Protein AF-A0AAE1INA6-F1 (afdb_monomer)

Secondary structure (DSSP, 8-state):
-BTT--GGGEEEPSS-TTSEEEE--GGGBTT-HHHHTHHHHHGGGB---TTS--PBPTTHHHHHHHHHHHSHHHHHHHTSHHHHHHHHHHHHHHHT-S-S--TT--HHHHHHHHHHHHHHHHHHHHHH-HHHHHHH--

Sequence (138 aa):
MHADMGPHNIIVSSEKPTEIQAIIDWEFLASAPYASLYREMEMFFRENAPNGFGPEYQRADELREAFWSNIPKWKRWNKSEATQTFLECFRFSLFMKLEWRPDGLPDEEREVYWAENIRGVEGLFDKYSPQLNEASNA

Solvent-accessible surface area (backbone atoms only — not comparable to full-atom values): 8254 Å² total; per-residue (Å²): 98,66,70,70,80,47,77,92,32,50,43,51,34,93,90,45,72,88,42,77,73,45,76,52,80,66,82,28,38,60,78,45,57,55,66,76,42,38,68,68,56,50,49,78,36,28,44,89,38,98,81,71,69,31,62,64,45,100,56,27,66,60,51,51,52,53,56,34,62,77,38,57,72,58,40,53,40,58,71,32,67,71,45,43,55,48,51,52,56,48,52,47,53,62,63,61,48,86,64,91,60,74,90,84,70,55,76,72,61,44,56,57,53,48,51,54,43,48,54,54,51,50,60,48,38,64,73,77,36,53,72,60,56,58,65,74,77,108

Organism: NCBI:txid173218

Radius of gyration: 19.63 Å; Cα contacts (8 Å, |Δi|>4): 98; chains: 1; bounding box: 45×36×56 Å

Foldseek 3Di:
DQPPPDPVQWDADPVDRVHTPDGHDSVCPVLAVCLVVVLVVQLVQADDAPLSHHHGDPCSVVVVVVVCVVVVVNVVSCPDPVNVVSSLVVLLVSLVPPCPDDPPDDPVSVVRNVVVSCVSVVVVCVPPPVVVVVVVVD

pLDDT: mean 75.25, std 12.22, range [46.34, 95.5]

InterPro domains:
  IPR011009 Protein kinase-like domain superfamily [SSF56112] (1-77)

Structure (mmCIF,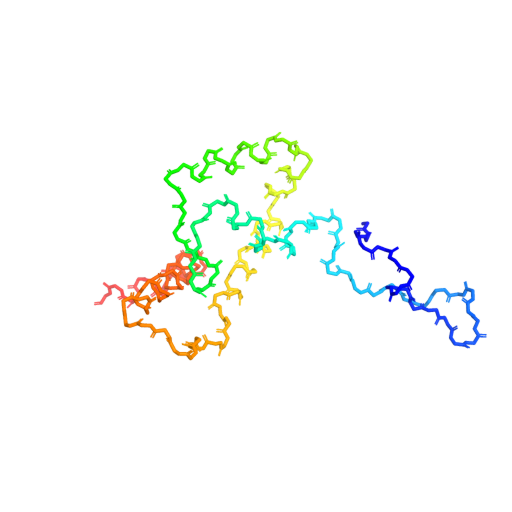 N/CA/C/O backbone):
data_AF-A0AAE1INA6-F1
#
_entry.id   AF-A0AAE1INA6-F1
#
loop_
_atom_site.group_PDB
_atom_site.id
_atom_site.type_symbol
_atom_site.label_atom_id
_atom_site.label_alt_id
_atom_site.label_comp_id
_atom_site.label_asym_id
_atom_site.label_entity_id
_atom_site.label_seq_id
_atom_site.pdbx_PDB_ins_code
_atom_site.Cartn_x
_atom_site.Cartn_y
_atom_site.Cartn_z
_atom_site.occupancy
_atom_site.B_iso_or_equiv
_atom_site.auth_seq_id
_atom_site.auth_comp_id
_atom_site.auth_asym_id
_atom_site.auth_atom_id
_atom_site.pdbx_PDB_model_num
ATOM 1 N N . MET A 1 1 ? -11.334 2.048 15.045 1.00 58.91 1 MET A N 1
ATOM 2 C CA . MET A 1 1 ? -12.162 0.824 14.954 1.00 58.91 1 MET A CA 1
ATOM 3 C C . MET A 1 1 ? -11.244 -0.280 14.454 1.00 58.91 1 MET A C 1
ATOM 5 O O . MET A 1 1 ? -10.503 -0.026 13.520 1.00 58.91 1 MET A O 1
ATOM 9 N N . HIS A 1 2 ? -11.172 -1.410 15.147 1.00 62.22 2 HIS A N 1
ATOM 10 C CA . HIS A 1 2 ? -10.329 -2.544 14.760 1.00 62.22 2 HIS A CA 1
ATOM 11 C C . HIS A 1 2 ? -11.025 -3.266 13.600 1.00 62.22 2 HIS A C 1
ATOM 13 O O . HIS A 1 2 ? -12.189 -3.636 13.754 1.00 62.22 2 HIS A O 1
ATOM 19 N N . ALA A 1 3 ? -10.401 -3.352 12.424 1.00 62.94 3 ALA A N 1
ATOM 20 C CA . ALA A 1 3 ? -11.079 -3.851 11.225 1.00 62.94 3 ALA A CA 1
ATOM 21 C C . ALA A 1 3 ? -11.186 -5.384 11.190 1.00 62.94 3 ALA A C 1
ATOM 23 O O . ALA A 1 3 ? -12.064 -5.887 10.499 1.00 62.94 3 ALA A O 1
ATOM 24 N N . ASP A 1 4 ? -10.371 -6.091 11.983 1.00 72.50 4 ASP A N 1
ATOM 25 C CA .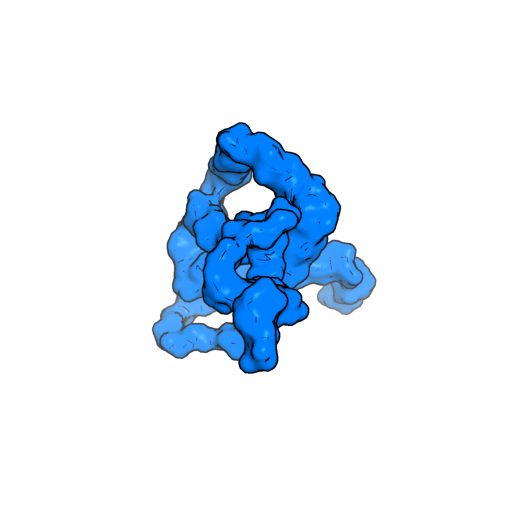 ASP A 1 4 ? -10.434 -7.549 12.158 1.00 72.50 4 ASP A CA 1
ATOM 26 C C . ASP A 1 4 ? -10.651 -7.947 13.629 1.00 72.50 4 ASP A C 1
ATOM 28 O O . ASP A 1 4 ? -9.814 -8.554 14.295 1.00 72.50 4 ASP A O 1
ATOM 32 N N . MET A 1 5 ? -11.740 -7.454 14.224 1.00 76.75 5 MET A N 1
ATOM 33 C CA . MET A 1 5 ? -12.022 -7.663 15.650 1.00 76.75 5 MET A CA 1
ATOM 34 C C . MET A 1 5 ? -12.664 -9.036 15.914 1.00 76.75 5 MET A C 1
ATOM 36 O O . MET A 1 5 ? -13.810 -9.124 16.359 1.00 76.75 5 MET A O 1
ATOM 40 N N . GLY A 1 6 ? -11.934 -10.112 15.616 1.00 80.00 6 GLY A N 1
ATOM 41 C CA . GLY A 1 6 ? -12.320 -11.482 15.951 1.00 80.00 6 GLY A CA 1
ATOM 42 C C . GLY A 1 6 ? -11.868 -11.915 17.358 1.00 80.00 6 GLY A C 1
ATOM 43 O O . GLY A 1 6 ? -10.977 -11.296 17.938 1.00 80.00 6 GLY A O 1
ATOM 44 N N . PRO A 1 7 ? -12.422 -13.012 17.917 1.00 84.62 7 PRO A N 1
ATOM 45 C CA . PRO A 1 7 ? -12.017 -13.532 19.231 1.00 84.62 7 PRO A CA 1
ATOM 46 C C . PRO A 1 7 ? -10.526 -13.878 19.343 1.00 84.62 7 PRO A C 1
ATOM 48 O O . PRO A 1 7 ? -9.970 -13.834 20.433 1.00 84.62 7 PRO A O 1
ATOM 51 N N . HIS A 1 8 ? -9.879 -14.203 18.222 1.00 83.00 8 HIS A N 1
ATOM 52 C CA . HIS A 1 8 ? -8.448 -14.501 18.151 1.00 83.00 8 HIS A CA 1
ATOM 53 C C . HIS A 1 8 ? -7.558 -13.271 18.425 1.00 83.00 8 HIS A C 1
ATOM 55 O O . HIS A 1 8 ? -6.411 -13.444 18.821 1.00 83.00 8 HIS A O 1
ATOM 61 N N . ASN A 1 9 ? -8.109 -12.056 18.308 1.00 87.44 9 ASN A N 1
ATOM 62 C CA . ASN A 1 9 ? -7.416 -10.783 18.534 1.00 87.44 9 ASN A CA 1
ATOM 63 C C . ASN A 1 9 ? -7.732 -10.149 19.902 1.00 87.44 9 ASN A C 1
ATOM 65 O O . ASN A 1 9 ? -7.398 -8.992 20.162 1.00 87.44 9 ASN A O 1
ATOM 69 N N . ILE A 1 10 ? -8.369 -10.903 20.804 1.00 88.31 10 ILE A N 1
ATOM 70 C CA . ILE A 1 10 ? -8.744 -10.457 22.150 1.00 88.31 10 ILE A CA 1
ATOM 71 C C . ILE A 1 10 ? -8.055 -11.356 23.177 1.00 88.31 10 ILE A C 1
ATOM 73 O O . ILE A 1 10 ? -8.352 -12.543 23.287 1.00 88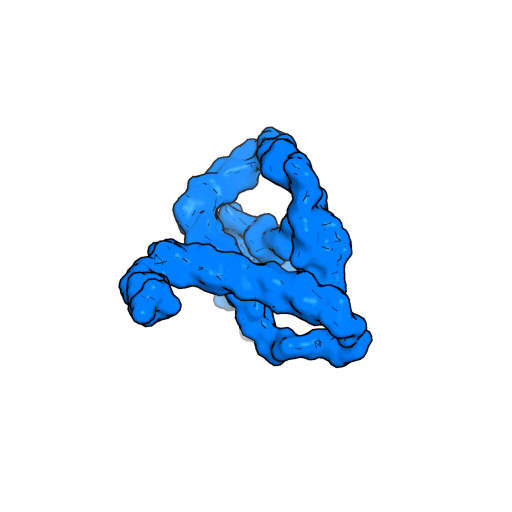.31 10 ILE A O 1
ATOM 77 N N . ILE A 1 11 ? -7.162 -10.775 23.976 1.00 91.12 11 ILE A N 1
ATOM 78 C CA . ILE A 1 11 ? -6.547 -11.444 25.123 1.00 91.12 11 ILE A CA 1
ATOM 79 C C . ILE A 1 11 ? -7.426 -11.203 26.348 1.00 91.12 11 ILE A C 1
ATOM 81 O O . ILE A 1 11 ? -7.672 -10.059 26.742 1.00 91.12 11 ILE A O 1
ATOM 85 N N . VAL A 1 12 ? -7.873 -12.289 26.972 1.00 95.50 12 VAL A N 1
ATOM 86 C CA . VAL A 1 12 ? -8.632 -12.272 28.229 1.00 95.50 12 VAL A CA 1
ATOM 87 C C . VAL A 1 12 ? -7.741 -12.639 29.412 1.00 95.50 12 VAL A C 1
ATOM 89 O O . VAL A 1 12 ? -6.720 -13.307 29.250 1.00 95.50 12 VAL A O 1
ATOM 92 N N . SER A 1 13 ? -8.129 -12.209 30.611 1.00 92.62 13 SER A N 1
ATOM 93 C CA . SER A 1 13 ? -7.426 -12.557 31.847 1.00 92.62 13 SER A CA 1
ATOM 94 C C . SER A 1 13 ? -7.452 -14.066 32.101 1.00 92.62 13 SER A C 1
ATOM 96 O O . SER A 1 13 ? -8.497 -14.713 32.001 1.00 92.62 13 SER A O 1
ATOM 98 N N . SER A 1 14 ? -6.302 -14.617 32.496 1.00 90.38 14 SER A N 1
ATOM 99 C CA . SER A 1 14 ? -6.164 -16.019 32.907 1.00 90.38 14 SER A CA 1
ATOM 100 C C . SER A 1 14 ? -6.851 -16.324 34.242 1.00 90.38 14 SER A C 1
ATOM 102 O O . SER A 1 14 ? -7.212 -17.470 34.495 1.00 90.38 14 SER A O 1
ATOM 104 N N . GLU A 1 15 ? -7.055 -15.311 35.087 1.00 94.38 15 GLU A N 1
ATOM 105 C CA . GLU A 1 15 ? -7.713 -15.447 36.392 1.00 94.38 15 GLU A CA 1
ATOM 106 C C . GLU A 1 15 ? -9.224 -15.204 36.300 1.00 94.38 15 GLU A C 1
ATOM 108 O O . GLU A 1 15 ? -10.008 -15.822 37.021 1.00 94.38 15 GLU A O 1
ATOM 113 N N . LYS A 1 16 ? -9.644 -14.309 35.397 1.00 94.06 16 LYS A N 1
ATOM 114 C CA . LYS A 1 16 ? -11.047 -13.943 35.169 1.00 94.06 16 LYS A CA 1
ATOM 115 C C . LYS A 1 16 ? -11.338 -13.846 33.669 1.00 94.06 16 LYS A C 1
ATOM 117 O O . LYS A 1 16 ? -11.280 -12.753 33.110 1.00 94.06 16 LYS A O 1
ATOM 122 N N . PRO A 1 17 ? -11.727 -14.950 33.012 1.00 83.19 17 PRO A N 1
ATOM 123 C CA . PRO A 1 17 ? -11.902 -15.002 31.554 1.00 83.19 17 PRO A CA 1
ATOM 124 C C . PRO A 1 17 ? -12.965 -14.054 30.972 1.00 83.19 17 PRO A C 1
ATOM 126 O O . PRO A 1 17 ? -13.061 -13.902 29.759 1.00 83.19 17 PRO A O 1
ATOM 129 N N . THR A 1 18 ? -13.775 -13.415 31.819 1.00 89.25 18 THR A N 1
ATOM 130 C CA . THR A 1 18 ? -14.733 -12.370 31.431 1.00 89.25 18 THR A CA 1
ATOM 131 C C . THR A 1 18 ? -14.103 -10.982 31.285 1.00 89.25 18 THR A C 1
ATOM 133 O O . THR A 1 18 ? -14.760 -10.070 30.791 1.00 89.25 18 THR A O 1
ATOM 136 N N . GLU A 1 19 ? -12.866 -10.786 31.743 1.00 94.56 19 GLU A N 1
ATOM 137 C CA . GLU A 1 19 ? -12.152 -9.510 31.678 1.00 94.56 19 GLU A CA 1
ATOM 138 C C . GLU A 1 19 ? -11.187 -9.505 30.482 1.00 94.56 19 GLU A C 1
ATOM 140 O O . GLU A 1 19 ? -10.299 -10.352 30.379 1.00 94.56 19 GLU A O 1
ATOM 145 N N . ILE A 1 20 ? -11.348 -8.532 29.579 1.00 91.25 20 ILE A N 1
ATOM 146 C CA . ILE A 1 20 ? -10.416 -8.297 28.467 1.00 91.25 20 ILE A CA 1
ATOM 147 C C . ILE A 1 20 ? -9.171 -7.601 29.024 1.00 91.25 20 ILE A C 1
ATOM 149 O O . ILE A 1 20 ? -9.275 -6.514 29.589 1.00 91.25 20 ILE A O 1
ATOM 153 N N . GLN A 1 21 ? -7.999 -8.208 28.842 1.00 92.69 21 GLN A N 1
ATOM 154 C CA . GLN A 1 21 ? -6.711 -7.614 29.214 1.00 92.69 21 GLN A CA 1
ATOM 155 C C . GLN A 1 21 ? -6.116 -6.774 28.088 1.00 92.69 21 GLN A C 1
ATOM 157 O O . GLN A 1 21 ? -5.572 -5.701 28.343 1.00 92.69 21 GLN A O 1
ATOM 162 N N . ALA A 1 22 ? -6.209 -7.253 26.849 1.00 88.31 22 ALA A N 1
ATOM 163 C CA . ALA A 1 22 ? -5.683 -6.544 25.693 1.00 88.31 22 ALA A CA 1
ATOM 164 C C . ALA A 1 22 ? -6.460 -6.897 24.425 1.00 88.31 22 ALA A C 1
ATOM 166 O O . ALA A 1 22 ? -6.997 -7.993 24.285 1.00 88.31 22 ALA A O 1
ATOM 167 N N . ILE A 1 23 ? -6.476 -5.960 23.484 1.00 80.38 23 ILE A N 1
ATOM 168 C CA . ILE A 1 23 ? -6.800 -6.219 22.081 1.00 80.38 23 ILE A CA 1
ATOM 169 C C . ILE A 1 23 ? -5.462 -6.141 21.354 1.00 80.38 23 ILE A C 1
ATOM 171 O O . ILE A 1 23 ? -4.716 -5.181 21.567 1.00 80.38 23 ILE A O 1
ATOM 175 N N . ILE A 1 24 ? -5.138 -7.164 20.579 1.00 80.88 24 ILE A N 1
ATOM 176 C CA . ILE A 1 24 ? -3.896 -7.264 19.805 1.00 80.88 24 ILE A CA 1
ATOM 177 C C . ILE A 1 24 ? -4.217 -7.150 18.319 1.00 80.88 24 ILE A C 1
ATOM 179 O O . ILE A 1 24 ? -5.377 -7.002 17.966 1.00 80.88 24 ILE A O 1
ATOM 183 N N . ASP A 1 25 ? -3.192 -7.211 17.472 1.00 70.81 25 ASP A N 1
ATOM 184 C CA . ASP A 1 25 ? -3.366 -7.245 16.016 1.00 70.81 25 ASP A CA 1
ATOM 185 C C . ASP A 1 25 ? -4.013 -5.980 15.419 1.00 70.81 25 ASP A C 1
ATOM 187 O O . ASP A 1 25 ? -4.804 -5.981 14.477 1.00 70.81 25 ASP A O 1
ATOM 191 N N . TRP A 1 26 ? -3.606 -4.832 15.968 1.00 66.00 26 TRP A N 1
ATOM 192 C CA . TRP A 1 26 ? -4.022 -3.497 15.529 1.00 66.00 26 TRP A CA 1
ATOM 193 C C . TRP A 1 26 ? -3.536 -3.110 14.121 1.00 66.00 26 TRP A C 1
ATOM 195 O O . TRP A 1 26 ? -3.688 -1.951 13.726 1.00 66.00 26 TRP A O 1
ATOM 205 N N . GLU A 1 27 ? -2.959 -4.038 13.357 1.00 61.16 27 GLU A N 1
ATOM 206 C CA . GLU A 1 27 ? -2.458 -3.787 12.004 1.00 61.16 27 GLU A CA 1
ATOM 207 C C . GLU A 1 27 ? -3.566 -3.304 11.052 1.00 61.16 27 GLU A C 1
ATOM 209 O O . GLU A 1 27 ? -3.308 -2.526 10.133 1.00 61.16 27 GLU A O 1
ATOM 214 N N . PHE A 1 28 ? -4.827 -3.633 11.358 1.00 55.47 28 PHE A N 1
ATOM 215 C CA . PHE A 1 28 ? -6.004 -3.114 10.667 1.00 55.47 28 PHE A CA 1
ATOM 216 C C . PHE A 1 28 ? -6.752 -2.057 11.491 1.00 55.47 28 PHE A C 1
ATOM 218 O O . PHE A 1 28 ? -7.935 -2.190 11.820 1.00 55.47 28 PHE A O 1
ATOM 225 N N . LEU A 1 29 ? -6.091 -0.953 11.833 1.00 53.72 29 LEU A N 1
ATOM 226 C CA . LEU A 1 29 ? -6.783 0.225 12.359 1.00 53.72 29 LEU A CA 1
ATOM 227 C C . LEU A 1 29 ? -7.666 0.849 11.261 1.00 53.72 29 LEU A C 1
ATOM 229 O O . LEU A 1 29 ? -7.237 1.072 10.131 1.00 53.72 29 LEU A O 1
ATOM 233 N N . ALA A 1 30 ? -8.913 1.191 11.602 1.00 54.53 30 ALA A N 1
ATOM 234 C CA . ALA A 1 30 ? -9.918 1.769 10.694 1.00 54.53 30 ALA A CA 1
ATOM 235 C C . ALA A 1 30 ? -9.526 3.075 9.980 1.00 54.53 30 ALA A C 1
ATOM 237 O O . ALA A 1 30 ? -10.344 3.615 9.235 1.00 54.53 30 ALA A O 1
ATOM 238 N N . SER A 1 31 ? -8.320 3.595 10.194 1.00 52.03 31 SER A N 1
ATOM 239 C CA . SER A 1 31 ? -7.767 4.690 9.407 1.00 52.03 31 SER A CA 1
ATOM 240 C C . SER A 1 31 ? -7.355 4.266 7.992 1.00 52.03 31 SER A C 1
ATOM 242 O O . SER A 1 31 ? -7.413 5.120 7.114 1.00 52.03 31 SER A O 1
ATOM 244 N N . ALA A 1 32 ? -7.020 2.997 7.722 1.00 60.09 32 ALA A N 1
ATOM 245 C CA . ALA A 1 32 ? -6.795 2.505 6.355 1.00 60.09 32 ALA A CA 1
ATOM 246 C C . ALA A 1 32 ? -6.616 0.970 6.307 1.00 60.09 32 ALA A C 1
ATOM 248 O O . ALA A 1 32 ? -5.502 0.506 6.088 1.00 60.09 32 ALA A O 1
ATOM 249 N N . PRO A 1 33 ? -7.677 0.149 6.441 1.00 57.25 33 PRO A N 1
ATOM 250 C CA . PRO A 1 33 ? -7.560 -1.308 6.269 1.00 57.25 33 PRO A CA 1
ATOM 251 C C . PRO A 1 33 ? -7.061 -1.704 4.869 1.00 57.25 33 PRO A C 1
ATOM 253 O O . PRO A 1 33 ? -6.565 -2.800 4.670 1.00 57.25 33 PRO A O 1
ATOM 256 N N . TYR A 1 34 ? -7.155 -0.801 3.891 1.00 61.88 34 TYR A N 1
ATOM 257 C CA . TYR A 1 34 ? -6.557 -0.998 2.577 1.00 61.88 34 TYR A CA 1
ATOM 258 C C . TYR A 1 34 ? -5.041 -0.768 2.547 1.00 61.88 34 TYR A C 1
ATOM 260 O O . TYR A 1 34 ? -4.405 -1.162 1.582 1.00 61.88 34 TYR A O 1
ATOM 268 N N . ALA A 1 35 ? -4.452 -0.087 3.534 1.00 62.78 35 ALA A N 1
ATOM 269 C CA . ALA A 1 35 ? -3.019 0.188 3.534 1.00 62.78 35 ALA A CA 1
ATOM 270 C C . ALA A 1 35 ? -2.207 -1.083 3.828 1.00 62.78 35 ALA A C 1
ATOM 272 O O . ALA A 1 35 ? -1.129 -1.257 3.272 1.00 62.78 35 ALA A O 1
ATOM 273 N N . SER A 1 36 ? -2.758 -2.010 4.613 1.00 60.06 36 SER A N 1
ATOM 274 C CA . SER A 1 36 ? -2.238 -3.374 4.761 1.00 60.06 36 SER A CA 1
ATOM 275 C C . SER A 1 36 ? -2.535 -4.250 3.535 1.00 60.06 36 SER A C 1
ATOM 277 O O . SER A 1 36 ? -1.697 -5.058 3.150 1.00 60.06 36 SER A O 1
ATOM 279 N N . LEU A 1 37 ? -3.655 -4.017 2.837 1.00 68.12 37 LEU A N 1
AT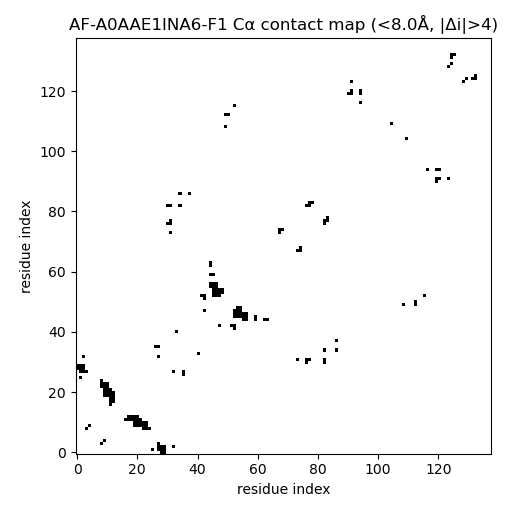OM 280 C CA . LEU A 1 37 ? -3.970 -4.637 1.535 1.00 68.12 37 LEU A CA 1
ATOM 281 C C . LEU A 1 37 ? -3.354 -3.886 0.339 1.00 68.12 37 LEU A C 1
ATOM 283 O O . LEU A 1 37 ? -3.683 -4.167 -0.814 1.00 68.12 37 LEU A O 1
ATOM 287 N N . TYR A 1 38 ? -2.461 -2.920 0.584 1.00 73.44 38 TYR A N 1
ATOM 288 C CA . TYR A 1 38 ? -1.956 -2.010 -0.447 1.00 73.44 38 TYR A CA 1
ATOM 289 C C . TYR A 1 38 ? -1.312 -2.779 -1.601 1.00 73.44 38 TYR A C 1
ATOM 291 O O . TYR A 1 38 ? -1.521 -2.451 -2.767 1.00 73.44 38 TYR A O 1
ATOM 299 N N . ARG A 1 39 ? -0.575 -3.845 -1.269 1.00 71.94 39 ARG A N 1
ATOM 300 C CA . ARG A 1 39 ? 0.069 -4.718 -2.249 1.00 71.94 39 ARG A CA 1
ATOM 301 C C . ARG A 1 39 ? -0.949 -5.393 -3.167 1.00 71.94 39 ARG A C 1
ATOM 303 O O . ARG A 1 39 ? -0.772 -5.362 -4.375 1.00 71.94 39 ARG A O 1
ATOM 310 N N . GLU A 1 40 ? -2.013 -5.958 -2.608 1.00 77.38 40 GLU A N 1
ATOM 311 C CA . GLU A 1 40 ? -3.073 -6.624 -3.377 1.00 77.38 40 GLU A CA 1
ATOM 312 C C . GLU A 1 40 ? -3.830 -5.629 -4.256 1.00 77.38 40 GLU A C 1
ATOM 314 O O . GLU A 1 40 ? -4.177 -5.924 -5.395 1.00 77.38 40 GLU A O 1
ATOM 319 N N . MET A 1 41 ? -4.040 -4.416 -3.746 1.00 79.56 41 MET A N 1
ATOM 320 C CA . MET A 1 41 ? -4.735 -3.372 -4.484 1.00 79.56 41 MET A CA 1
ATOM 321 C C . MET A 1 41 ? -3.913 -2.807 -5.640 1.00 79.56 41 MET A C 1
ATOM 323 O O . MET A 1 41 ? -4.461 -2.570 -6.713 1.00 79.56 41 MET A O 1
ATOM 327 N N . GLU A 1 42 ? -2.606 -2.619 -5.460 1.00 81.31 42 GLU A N 1
ATOM 328 C CA . GLU A 1 42 ? -1.723 -2.166 -6.539 1.00 81.31 42 GLU A CA 1
ATOM 329 C C . GLU A 1 42 ? -1.627 -3.164 -7.694 1.00 81.31 42 GLU A C 1
ATOM 331 O O . GLU A 1 42 ? -1.451 -2.746 -8.838 1.00 81.31 42 GLU A O 1
ATOM 336 N N . MET A 1 43 ? -1.815 -4.462 -7.435 1.00 83.69 43 MET A N 1
ATOM 337 C CA . MET A 1 43 ? -1.836 -5.479 -8.491 1.00 83.69 43 MET A CA 1
ATOM 338 C C . MET A 1 43 ? -2.996 -5.293 -9.481 1.00 83.69 43 MET A C 1
ATOM 340 O O . MET A 1 43 ? -2.893 -5.740 -10.618 1.00 83.69 43 MET A O 1
ATOM 344 N N . PHE A 1 44 ? -4.074 -4.585 -9.119 1.00 85.44 44 PHE A N 1
ATOM 345 C CA . PHE A 1 44 ? -5.138 -4.255 -10.078 1.00 85.44 44 PHE A CA 1
ATOM 346 C C . PHE A 1 44 ? -4.721 -3.208 -11.119 1.00 85.44 44 PHE A C 1
ATOM 348 O O . PHE A 1 44 ? -5.374 -3.086 -12.155 1.00 85.44 44 PHE A O 1
ATOM 355 N N . PHE A 1 45 ? -3.658 -2.444 -10.858 1.00 88.88 45 PHE A N 1
ATOM 356 C CA . PHE A 1 45 ? -3.208 -1.341 -11.715 1.00 88.88 45 PHE A CA 1
ATOM 357 C C . PHE A 1 45 ? -1.908 -1.656 -12.464 1.00 88.88 45 PHE A C 1
ATOM 359 O O . PHE A 1 45 ? -1.397 -0.805 -13.195 1.00 88.88 45 PHE A O 1
ATOM 366 N N . ARG A 1 46 ? -1.375 -2.866 -12.284 1.00 87.94 46 ARG A N 1
ATOM 367 C CA . ARG A 1 46 ? -0.061 -3.282 -12.769 1.00 87.94 46 ARG A CA 1
ATOM 368 C C . ARG A 1 46 ? -0.139 -4.605 -13.506 1.00 87.94 46 ARG A C 1
ATOM 370 O O . ARG A 1 46 ? -0.993 -5.445 -13.224 1.00 87.94 46 ARG A O 1
ATOM 377 N N . GLU A 1 47 ? 0.785 -4.784 -14.434 1.00 87.56 47 GLU A N 1
ATOM 378 C CA . GLU A 1 47 ? 1.047 -6.078 -15.043 1.00 87.56 47 GLU A CA 1
ATOM 379 C C . GLU A 1 47 ? 1.719 -7.013 -14.031 1.00 87.56 47 GLU A C 1
ATOM 381 O O . GLU A 1 47 ? 2.385 -6.583 -13.083 1.00 87.56 47 GLU A O 1
ATOM 386 N N . ASN A 1 48 ? 1.542 -8.320 -14.228 1.00 82.62 48 ASN A N 1
ATOM 387 C CA . ASN A 1 48 ? 2.239 -9.309 -13.417 1.00 82.62 48 ASN A CA 1
ATOM 388 C C . ASN A 1 48 ? 3.740 -9.255 -13.713 1.00 82.62 48 ASN A C 1
ATOM 390 O O . ASN A 1 48 ? 4.150 -9.264 -14.870 1.00 82.62 48 ASN A O 1
ATOM 394 N N . ALA A 1 49 ? 4.552 -9.279 -12.660 1.00 76.94 49 ALA A N 1
ATOM 395 C CA . ALA A 1 49 ? 5.997 -9.415 -12.766 1.00 76.94 49 ALA A CA 1
ATOM 396 C C . ALA A 1 49 ? 6.534 -10.290 -11.627 1.00 76.94 49 ALA A C 1
ATOM 398 O O . ALA A 1 49 ? 5.881 -10.405 -10.583 1.00 76.94 49 ALA A O 1
ATOM 399 N N . PRO A 1 50 ? 7.728 -10.886 -11.784 1.00 68.31 50 PRO A N 1
ATOM 400 C CA . PRO A 1 50 ? 8.289 -11.782 -10.775 1.00 68.31 50 PRO A CA 1
ATOM 401 C C . PRO A 1 50 ? 8.535 -11.134 -9.404 1.00 68.31 50 PRO A C 1
ATOM 403 O O . PRO A 1 50 ? 8.493 -11.814 -8.383 1.00 68.31 50 PRO A O 1
ATOM 406 N N . ASN A 1 51 ? 8.737 -9.814 -9.356 1.00 65.69 51 ASN A N 1
ATOM 407 C CA . ASN A 1 51 ? 8.860 -9.036 -8.115 1.00 65.69 51 ASN A CA 1
ATOM 408 C C . ASN A 1 51 ? 7.509 -8.731 -7.435 1.00 65.69 51 ASN A C 1
ATOM 410 O O . ASN A 1 51 ? 7.470 -8.163 -6.343 1.00 65.69 51 ASN A O 1
ATOM 414 N N . GLY A 1 52 ? 6.387 -9.076 -8.074 1.00 69.88 52 GLY A N 1
ATOM 415 C CA . GLY A 1 52 ? 5.039 -8.713 -7.636 1.00 69.88 52 GLY A CA 1
ATOM 416 C C . GLY A 1 52 ? 4.675 -7.236 -7.841 1.00 69.88 52 GLY A C 1
ATOM 417 O O . GLY A 1 52 ? 3.615 -6.822 -7.383 1.00 69.88 52 GLY A O 1
ATOM 418 N N . PHE A 1 53 ? 5.526 -6.458 -8.513 1.00 74.12 53 PHE A N 1
ATOM 419 C CA . PHE A 1 53 ? 5.341 -5.045 -8.846 1.00 74.12 53 PHE A CA 1
ATOM 420 C C . PHE A 1 53 ? 5.786 -4.801 -10.291 1.00 74.12 53 PHE A C 1
ATOM 422 O O . PHE A 1 53 ? 6.836 -4.211 -10.543 1.00 74.12 53 PHE A O 1
ATOM 429 N N . GLY A 1 54 ? 4.992 -5.291 -11.245 1.00 80.12 54 GLY A N 1
ATOM 430 C CA . GLY A 1 54 ? 5.240 -5.047 -12.662 1.00 80.12 54 GLY A CA 1
ATOM 431 C C . GLY A 1 54 ? 4.929 -3.612 -13.088 1.00 80.12 54 GLY A C 1
ATOM 432 O O . GLY A 1 54 ? 4.478 -2.795 -12.263 1.00 80.12 54 GLY A O 1
ATOM 433 N N . PRO A 1 55 ? 5.171 -3.296 -14.374 1.00 84.00 55 PRO A N 1
ATOM 434 C CA . PRO A 1 55 ? 4.876 -1.982 -14.922 1.00 84.00 55 PRO A CA 1
ATOM 435 C C . PRO A 1 55 ? 3.392 -1.648 -14.747 1.00 84.00 55 PRO A C 1
ATOM 437 O O . PRO A 1 55 ? 2.521 -2.520 -14.781 1.00 84.00 55 PRO A O 1
ATOM 440 N N . GLU A 1 56 ? 3.098 -0.369 -14.525 1.00 89.25 56 GLU A N 1
ATOM 441 C CA . GLU A 1 56 ? 1.715 0.104 -14.501 1.00 89.25 56 GLU A CA 1
ATOM 442 C C . GLU A 1 56 ? 1.096 0.020 -15.902 1.00 89.25 56 GLU A C 1
ATOM 444 O O . GLU A 1 56 ? 1.762 0.294 -16.903 1.00 89.25 56 GLU A O 1
ATOM 449 N N . TYR A 1 57 ? -0.196 -0.313 -15.981 1.00 89.50 57 TYR A N 1
ATOM 450 C CA . TYR A 1 57 ? -0.924 -0.224 -17.247 1.00 89.50 57 TYR A CA 1
ATOM 451 C C . TYR A 1 57 ? -0.906 1.217 -17.771 1.00 89.50 57 TYR A C 1
ATOM 453 O O . TYR A 1 57 ? -0.964 2.170 -16.996 1.00 89.50 57 TYR A O 1
ATOM 461 N N . GLN A 1 58 ? -0.968 1.397 -19.094 1.00 92.56 58 GLN A N 1
ATOM 462 C CA . GLN A 1 58 ? -0.952 2.725 -19.731 1.00 92.56 58 GLN A CA 1
ATOM 463 C C . GLN A 1 58 ? -1.995 3.714 -19.164 1.00 92.56 58 GLN A C 1
ATOM 465 O O . GLN A 1 58 ? -1.791 4.923 -19.205 1.00 92.56 58 GLN A O 1
ATOM 470 N N . ARG A 1 59 ? -3.122 3.211 -18.641 1.00 92.00 59 ARG A N 1
ATOM 471 C CA . ARG A 1 59 ? -4.210 4.004 -18.037 1.00 92.00 59 ARG A CA 1
ATOM 472 C C . ARG A 1 59 ? -4.413 3.693 -16.549 1.00 92.00 59 ARG A C 1
ATOM 474 O O . ARG A 1 59 ? -5.530 3.805 -16.042 1.00 92.00 59 ARG A O 1
ATOM 481 N N . ALA A 1 60 ? -3.358 3.274 -15.852 1.00 90.06 60 ALA A N 1
ATOM 482 C CA . ALA A 1 60 ? -3.405 2.929 -14.432 1.00 90.06 60 ALA A CA 1
ATOM 483 C C . ALA A 1 60 ? -3.961 4.067 -13.568 1.00 90.06 60 ALA A C 1
ATOM 485 O O . ALA A 1 60 ? -4.777 3.812 -12.687 1.00 90.06 60 ALA A O 1
ATOM 486 N N . ASP A 1 61 ? -3.615 5.321 -13.864 1.00 90.56 61 ASP A N 1
ATOM 487 C CA . ASP A 1 61 ? -4.129 6.480 -13.126 1.00 90.56 61 ASP A CA 1
ATOM 488 C C . ASP A 1 61 ? -5.642 6.659 -13.265 1.00 90.56 61 ASP A C 1
ATOM 490 O O . ASP A 1 61 ? -6.334 6.911 -12.277 1.00 90.56 61 ASP A O 1
ATOM 494 N N . GLU A 1 62 ? -6.181 6.470 -14.470 1.00 93.06 62 GLU A N 1
ATOM 495 C CA . GLU A 1 62 ? -7.624 6.537 -14.704 1.00 93.06 62 GLU A CA 1
ATOM 496 C C . GLU A 1 62 ? -8.356 5.392 -13.998 1.00 93.06 62 GLU A C 1
ATOM 498 O O . GLU A 1 62 ? -9.407 5.603 -13.390 1.00 93.06 62 GLU A O 1
ATOM 503 N N . LEU A 1 63 ? -7.783 4.184 -14.033 1.00 89.44 63 LEU A N 1
ATOM 504 C CA . LEU A 1 63 ? -8.311 3.019 -13.321 1.00 89.44 63 LEU A CA 1
ATOM 505 C C . LEU A 1 63 ? -8.288 3.230 -11.806 1.00 89.44 63 LEU A C 1
ATOM 507 O O . LEU A 1 63 ? -9.277 2.945 -11.132 1.00 89.44 63 LEU A O 1
ATOM 511 N N . ARG A 1 64 ? -7.191 3.767 -11.271 1.00 89.06 64 ARG A N 1
ATOM 512 C CA . ARG A 1 64 ? -7.016 4.070 -9.849 1.00 89.06 64 ARG A CA 1
ATOM 513 C C . ARG A 1 64 ? -8.015 5.135 -9.405 1.00 89.06 64 ARG A C 1
ATOM 515 O O . ARG A 1 64 ? -8.686 4.964 -8.386 1.00 89.06 64 ARG A O 1
ATOM 522 N N . GLU A 1 65 ? -8.194 6.194 -10.191 1.00 90.31 65 GLU A N 1
ATOM 523 C CA . GLU A 1 65 ? -9.193 7.227 -9.912 1.00 90.31 65 GLU A CA 1
ATOM 524 C C . GLU A 1 65 ? -10.625 6.674 -9.978 1.00 90.31 65 GLU A C 1
ATOM 526 O O . GLU A 1 65 ? -11.435 6.970 -9.092 1.00 90.31 65 GLU A O 1
ATOM 531 N N . ALA A 1 66 ? -10.948 5.829 -10.961 1.00 90.69 66 ALA A N 1
ATOM 532 C CA . ALA A 1 66 ? -12.248 5.167 -11.058 1.00 90.69 66 ALA A CA 1
ATOM 533 C C . ALA A 1 66 ? -12.502 4.229 -9.866 1.00 90.69 66 ALA A C 1
ATOM 535 O O . ALA A 1 66 ? -13.562 4.301 -9.238 1.00 90.69 66 ALA A O 1
ATOM 536 N N . PHE A 1 67 ? -11.522 3.401 -9.500 1.00 88.44 67 PHE A N 1
ATOM 537 C CA . PHE A 1 67 ? -11.583 2.499 -8.352 1.00 88.44 67 PHE A CA 1
ATOM 538 C C . PHE A 1 67 ? -11.881 3.268 -7.061 1.00 88.44 67 PHE A C 1
ATOM 540 O O . PHE A 1 67 ? -12.876 3.003 -6.383 1.00 88.44 67 PHE A O 1
ATOM 547 N N . TRP A 1 68 ? -11.080 4.290 -6.747 1.00 86.38 68 TRP A N 1
ATOM 548 C CA . TRP A 1 68 ? -11.274 5.064 -5.522 1.00 86.38 68 TRP A CA 1
ATOM 549 C C . TRP A 1 68 ? -12.585 5.849 -5.536 1.00 86.38 68 TRP A C 1
ATOM 551 O O . TRP A 1 68 ? -13.216 6.019 -4.491 1.00 86.38 68 TRP A O 1
ATOM 561 N N . SER A 1 69 ? -13.034 6.316 -6.702 1.00 89.44 69 SER A N 1
ATOM 562 C CA . SER A 1 69 ? -14.315 7.021 -6.830 1.00 89.44 69 SER A CA 1
ATOM 563 C C . SER A 1 69 ? -15.519 6.141 -6.492 1.00 89.44 69 SER A C 1
ATOM 565 O O . SER A 1 69 ? -16.508 6.662 -5.981 1.00 89.44 69 SER A O 1
ATOM 567 N N . ASN A 1 70 ? -15.419 4.821 -6.680 1.00 89.88 70 ASN A N 1
ATOM 568 C CA . ASN A 1 70 ? -16.452 3.869 -6.262 1.00 89.88 70 ASN A CA 1
ATOM 569 C C . ASN A 1 70 ? -16.501 3.656 -4.737 1.00 89.88 70 ASN A C 1
ATOM 571 O O . ASN A 1 70 ? -17.503 3.164 -4.222 1.00 89.88 70 ASN A O 1
ATOM 575 N N . ILE A 1 71 ? -15.467 4.073 -3.990 1.00 86.31 71 ILE A N 1
ATOM 576 C CA . ILE A 1 71 ? -15.405 3.952 -2.524 1.00 86.31 71 ILE A CA 1
ATOM 577 C C . ILE A 1 71 ? -15.069 5.319 -1.888 1.00 86.31 71 ILE A C 1
ATOM 579 O O . ILE A 1 71 ? -13.989 5.505 -1.313 1.00 86.31 71 ILE A O 1
ATOM 583 N N . PRO A 1 72 ? -15.988 6.311 -1.927 1.00 82.31 72 PRO A N 1
ATOM 584 C CA . PRO A 1 72 ? -15.688 7.704 -1.571 1.00 82.31 72 PRO A CA 1
ATOM 585 C C . PRO A 1 72 ? -15.132 7.901 -0.157 1.00 82.31 72 PRO A C 1
ATOM 587 O O . PRO A 1 72 ? -14.298 8.778 0.077 1.00 82.31 72 PRO A O 1
ATOM 590 N N . LYS A 1 73 ? -15.577 7.074 0.800 1.00 82.50 73 LYS A N 1
ATOM 591 C CA . LYS A 1 73 ? -15.064 7.098 2.174 1.00 82.50 73 LYS A CA 1
ATOM 592 C C . LYS A 1 73 ? -13.575 6.763 2.196 1.00 82.50 73 LYS A C 1
ATOM 594 O O . LYS A 1 73 ? -12.810 7.497 2.810 1.00 82.50 73 LYS A O 1
ATOM 599 N N . TRP A 1 74 ? -13.158 5.697 1.516 1.00 81.88 74 TRP A N 1
ATOM 600 C CA . TRP A 1 74 ? -11.753 5.289 1.471 1.00 81.88 74 TRP A CA 1
ATOM 601 C C . TRP A 1 74 ? -10.913 6.253 0.645 1.00 81.88 74 TRP A C 1
ATOM 603 O O . TRP A 1 74 ? -9.832 6.618 1.087 1.00 81.88 74 TRP A O 1
ATOM 613 N N . LYS A 1 75 ? -11.447 6.778 -0.465 1.00 85.25 75 LYS A N 1
ATOM 614 C CA . LYS A 1 75 ? -10.797 7.848 -1.235 1.00 85.25 75 LYS A CA 1
ATOM 615 C C . LYS A 1 75 ? -10.457 9.061 -0.371 1.00 85.25 75 LYS A C 1
ATOM 617 O O . LYS A 1 75 ? -9.383 9.634 -0.517 1.00 85.25 75 LYS A O 1
ATOM 622 N N . ARG A 1 76 ? -11.355 9.454 0.541 1.00 85.19 76 ARG A N 1
ATOM 623 C CA . ARG A 1 76 ? -11.104 10.556 1.482 1.00 85.19 76 ARG A CA 1
ATOM 624 C C . ARG A 1 76 ? -9.950 10.242 2.433 1.00 85.19 76 ARG A C 1
ATOM 626 O O . ARG A 1 76 ? -9.088 11.092 2.608 1.00 85.19 76 ARG A O 1
ATOM 633 N N . TRP A 1 77 ? -9.925 9.045 3.018 1.00 81.12 77 TRP A N 1
ATOM 634 C CA . TRP A 1 77 ? -8.828 8.620 3.896 1.00 81.12 77 TRP A CA 1
ATOM 635 C C . TRP A 1 77 ? -7.503 8.497 3.141 1.00 81.12 77 TRP A C 1
ATOM 637 O O . TRP A 1 77 ? -6.483 8.955 3.642 1.00 81.12 77 TRP A O 1
ATOM 647 N N . ASN A 1 78 ? -7.528 7.986 1.908 1.00 80.81 78 ASN A N 1
ATOM 648 C CA . ASN A 1 78 ? -6.353 7.884 1.043 1.00 80.81 78 ASN A CA 1
ATOM 649 C C . ASN A 1 78 ? -5.750 9.245 0.722 1.00 80.81 78 ASN A C 1
ATOM 651 O O . ASN A 1 78 ? -4.540 9.364 0.629 1.00 80.81 78 ASN A O 1
ATOM 655 N N . LYS A 1 79 ? -6.566 10.295 0.631 1.00 85.44 79 LYS A N 1
ATOM 656 C CA . LYS A 1 79 ? -6.082 11.669 0.447 1.00 85.44 79 LYS A CA 1
ATOM 657 C C . LYS A 1 79 ? -5.560 12.324 1.731 1.00 85.44 79 LYS A C 1
ATOM 659 O O . LYS A 1 79 ? -5.119 13.468 1.668 1.00 85.44 79 LYS A O 1
ATOM 664 N N . SER A 1 80 ? -5.642 11.661 2.885 1.00 84.88 80 SER A N 1
ATOM 665 C CA . SER A 1 80 ? -5.118 12.218 4.133 1.00 84.88 80 SER A CA 1
ATOM 666 C C . SER A 1 80 ? -3.593 12.147 4.167 1.00 84.88 80 SER A C 1
ATOM 668 O O . SER A 1 80 ? -2.997 11.167 3.720 1.00 84.88 80 SER A O 1
ATOM 670 N N . GLU A 1 81 ? -2.967 13.177 4.734 1.00 82.94 81 GLU A N 1
ATOM 671 C CA . GLU A 1 81 ? -1.511 13.263 4.871 1.00 82.94 81 GLU A CA 1
ATOM 672 C C . GLU A 1 81 ? -0.943 12.065 5.637 1.00 82.94 81 GLU A C 1
ATOM 674 O O . GLU A 1 81 ? -0.011 11.422 5.170 1.00 82.94 81 GLU A O 1
ATOM 679 N N . ALA A 1 82 ? -1.560 11.695 6.763 1.00 77.88 82 ALA A N 1
ATOM 680 C CA . ALA A 1 82 ? -1.114 10.563 7.571 1.00 77.88 82 ALA A CA 1
ATOM 681 C C . ALA A 1 82 ? -1.088 9.248 6.775 1.00 77.88 82 ALA A C 1
ATOM 683 O O . ALA A 1 82 ? -0.138 8.475 6.892 1.00 77.88 82 ALA A O 1
ATOM 684 N N . THR A 1 83 ? -2.106 8.995 5.944 1.00 78.31 83 THR A N 1
ATOM 685 C CA . THR A 1 83 ? -2.118 7.797 5.102 1.00 78.31 83 THR A CA 1
ATOM 686 C C . THR A 1 83 ? -1.101 7.883 3.971 1.00 78.31 83 THR A C 1
ATOM 688 O O . THR A 1 83 ? -0.423 6.895 3.716 1.00 78.31 83 THR A O 1
ATOM 691 N N . GLN A 1 84 ? -0.948 9.036 3.318 1.00 83.31 84 GLN A N 1
ATOM 692 C CA . GLN A 1 84 ? 0.066 9.200 2.271 1.00 83.31 84 GLN A CA 1
ATOM 693 C C . GLN A 1 84 ? 1.481 8.976 2.819 1.00 83.31 84 GLN A C 1
ATOM 695 O O . GLN A 1 84 ? 2.224 8.181 2.250 1.00 83.31 84 GLN A O 1
ATOM 700 N N . THR A 1 85 ? 1.805 9.562 3.974 1.00 79.00 85 THR A N 1
ATOM 701 C CA . THR A 1 85 ? 3.086 9.351 4.665 1.00 79.00 85 THR A CA 1
ATOM 702 C C . THR A 1 85 ? 3.291 7.884 5.043 1.00 79.00 85 THR A C 1
ATOM 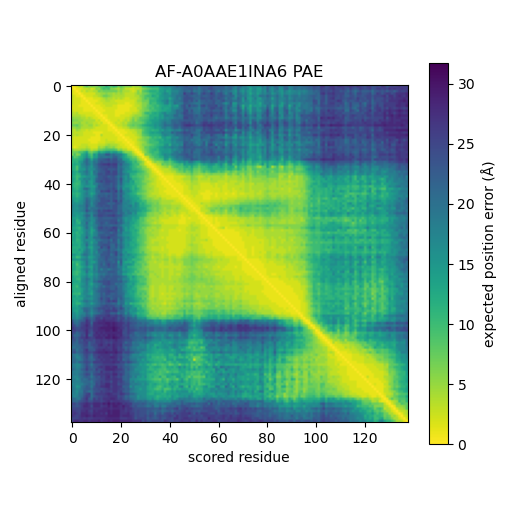704 O O . THR A 1 85 ? 4.369 7.335 4.831 1.00 79.00 85 THR A O 1
ATOM 707 N N . PHE A 1 86 ? 2.258 7.211 5.566 1.00 79.81 86 PHE A N 1
ATOM 708 C CA . PHE A 1 86 ? 2.344 5.780 5.860 1.00 79.81 86 PHE A CA 1
ATOM 709 C C . PHE A 1 86 ? 2.606 4.952 4.597 1.00 79.81 86 PHE A C 1
ATOM 711 O O . PHE A 1 86 ? 3.525 4.140 4.588 1.00 79.81 86 PHE A O 1
ATOM 718 N N . LEU A 1 87 ? 1.816 5.149 3.536 1.00 77.56 87 LEU A N 1
ATOM 719 C CA . LEU A 1 87 ? 1.924 4.385 2.290 1.00 77.56 87 LEU A CA 1
ATOM 720 C C . LEU A 1 87 ? 3.282 4.575 1.625 1.00 77.56 87 LEU A C 1
ATOM 722 O O . LEU A 1 87 ? 3.819 3.637 1.054 1.00 77.56 87 LEU A O 1
ATOM 726 N N . GLU A 1 88 ? 3.844 5.770 1.707 1.00 76.69 88 GLU A N 1
ATOM 727 C CA . GLU A 1 88 ? 5.170 6.076 1.197 1.00 76.69 88 GLU A CA 1
ATOM 728 C C . GLU A 1 88 ? 6.273 5.333 1.955 1.00 76.69 88 GLU A C 1
ATOM 730 O O . GLU A 1 88 ? 7.052 4.605 1.336 1.00 76.69 88 GLU A O 1
ATOM 735 N N . CYS A 1 89 ? 6.278 5.405 3.290 1.00 72.19 89 CYS A N 1
ATOM 736 C CA . CYS A 1 89 ? 7.194 4.620 4.120 1.00 72.19 89 CYS A CA 1
ATOM 737 C C . CYS A 1 89 ? 6.999 3.110 3.914 1.00 72.19 89 CYS A C 1
ATOM 739 O O . CYS A 1 89 ? 7.966 2.348 3.881 1.00 72.19 89 CYS A O 1
ATOM 741 N N . PHE A 1 90 ? 5.753 2.663 3.753 1.00 75.12 90 PHE A N 1
ATOM 742 C CA . PHE A 1 90 ? 5.408 1.263 3.529 1.00 75.12 90 PHE A CA 1
ATOM 743 C C . PHE A 1 90 ? 5.899 0.766 2.164 1.00 75.12 90 PHE A C 1
ATOM 745 O O . PHE A 1 90 ? 6.547 -0.275 2.099 1.00 75.12 90 PHE A O 1
ATOM 752 N N . ARG A 1 91 ? 5.673 1.529 1.084 1.00 73.81 91 ARG A N 1
ATOM 753 C CA . ARG A 1 91 ? 6.213 1.252 -0.261 1.00 73.81 91 ARG A CA 1
ATOM 754 C C . ARG A 1 91 ? 7.725 1.115 -0.211 1.00 73.81 91 ARG A C 1
ATOM 756 O O . ARG A 1 91 ? 8.255 0.114 -0.674 1.00 73.81 91 ARG A O 1
ATOM 763 N N . PHE A 1 92 ? 8.402 2.081 0.401 1.00 70.94 92 PHE A N 1
ATOM 764 C CA . PHE A 1 92 ? 9.848 2.029 0.572 1.00 70.94 92 PHE A CA 1
ATOM 765 C C . PHE A 1 92 ? 10.285 0.756 1.298 1.00 70.94 92 PHE A C 1
ATOM 767 O O . PHE A 1 92 ? 11.144 0.0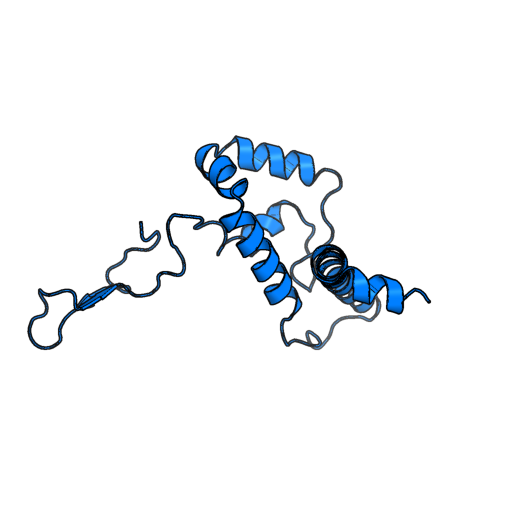26 0.817 1.00 70.94 92 PHE A O 1
ATOM 774 N N . SER A 1 93 ? 9.619 0.426 2.404 1.00 68.50 93 SER A N 1
ATOM 775 C CA . SER A 1 93 ? 9.899 -0.784 3.185 1.00 68.50 93 SER A CA 1
ATOM 776 C C . SER A 1 93 ? 9.688 -2.076 2.382 1.00 68.50 93 SER A C 1
ATOM 778 O O . SER A 1 93 ? 10.439 -3.033 2.557 1.00 68.50 93 SER A O 1
ATOM 780 N N . LEU A 1 94 ? 8.698 -2.114 1.480 1.00 66.38 94 LEU A N 1
ATOM 781 C CA . LEU A 1 94 ? 8.456 -3.250 0.585 1.00 66.38 94 LEU A CA 1
ATOM 782 C C . LEU A 1 94 ? 9.580 -3.440 -0.440 1.00 66.38 94 LEU A C 1
ATOM 784 O O . LEU A 1 94 ? 9.950 -4.581 -0.715 1.00 66.38 94 LEU A O 1
ATOM 788 N N . PHE A 1 95 ? 10.135 -2.349 -0.970 1.00 63.06 95 PHE A N 1
ATOM 789 C CA . PHE A 1 95 ? 11.271 -2.380 -1.900 1.00 63.06 95 PHE A CA 1
ATOM 790 C C . PHE A 1 95 ? 12.620 -2.592 -1.197 1.00 63.06 95 PHE A C 1
ATOM 792 O O . PHE A 1 95 ? 13.573 -3.053 -1.814 1.00 63.06 95 PHE A O 1
ATOM 799 N N . MET A 1 96 ? 12.678 -2.349 0.114 1.00 60.28 96 MET A N 1
ATOM 800 C CA . MET A 1 96 ? 13.814 -2.671 0.983 1.00 60.28 96 MET A CA 1
ATOM 801 C C . MET A 1 96 ? 13.820 -4.131 1.467 1.00 60.28 96 MET A C 1
ATOM 803 O O . MET A 1 96 ? 14.622 -4.475 2.341 1.00 60.28 96 MET A O 1
ATOM 807 N N . LYS A 1 97 ? 12.944 -5.008 0.944 1.00 56.03 97 LYS A N 1
ATOM 808 C CA . LYS A 1 97 ? 12.999 -6.443 1.255 1.00 56.03 97 LYS A CA 1
ATOM 809 C C . LYS A 1 97 ? 14.422 -6.962 1.029 1.00 56.03 97 LYS A C 1
ATOM 811 O O . LYS A 1 97 ? 14.950 -6.900 -0.073 1.00 56.03 97 LYS A O 1
ATOM 816 N N . LEU A 1 98 ? 14.995 -7.548 2.081 1.00 46.34 98 LEU A N 1
ATOM 817 C CA . LEU A 1 98 ? 16.306 -8.215 2.117 1.00 46.34 98 LEU A CA 1
ATOM 818 C C . LEU A 1 98 ? 16.414 -9.445 1.197 1.00 46.34 98 LEU A C 1
ATOM 820 O O . LEU A 1 98 ? 17.399 -10.176 1.260 1.00 46.34 98 LEU A O 1
ATOM 824 N N . GLU A 1 99 ? 15.433 -9.692 0.331 1.00 52.75 99 GLU A N 1
ATOM 825 C CA . GLU A 1 99 ? 15.646 -10.558 -0.817 1.00 52.75 99 GLU A CA 1
ATOM 826 C C . GLU A 1 99 ? 16.393 -9.742 -1.866 1.00 52.75 99 GLU A C 1
ATOM 828 O O . GLU A 1 99 ? 15.822 -9.155 -2.783 1.00 52.75 99 GLU A O 1
ATOM 833 N N . TRP A 1 100 ? 17.718 -9.747 -1.710 1.00 51.62 100 TRP A N 1
ATOM 834 C CA . TRP A 1 100 ? 18.684 -9.290 -2.709 1.00 51.62 100 TRP A CA 1
ATOM 835 C C . TRP A 1 100 ? 18.398 -9.887 -4.104 1.00 51.62 100 TRP A C 1
ATOM 837 O O . TRP A 1 100 ? 18.851 -9.335 -5.105 1.00 51.62 100 TRP A O 1
ATOM 847 N N . ARG A 1 101 ? 17.637 -10.997 -4.167 1.00 58.94 101 ARG A N 1
ATOM 848 C CA . ARG A 1 101 ? 17.243 -11.731 -5.372 1.00 58.94 101 ARG A CA 1
ATOM 849 C C . ARG A 1 101 ? 16.271 -12.887 -5.044 1.00 58.94 101 ARG A C 1
ATOM 851 O O . ARG A 1 101 ? 16.581 -13.660 -4.141 1.00 58.94 101 ARG A O 1
ATOM 858 N N . PRO A 1 102 ? 15.193 -13.113 -5.814 1.00 58.59 102 PRO A N 1
ATOM 859 C CA . PRO A 1 102 ? 14.592 -14.442 -5.944 1.00 58.59 102 PRO A CA 1
ATOM 860 C C . PRO A 1 102 ? 15.535 -15.357 -6.743 1.00 58.59 102 PRO A C 1
ATOM 862 O O . PRO A 1 102 ? 15.885 -15.044 -7.887 1.00 58.59 102 PRO A O 1
ATOM 865 N N . ASP A 1 103 ? 15.999 -16.461 -6.153 1.00 61.62 103 ASP A N 1
ATOM 866 C CA . ASP A 1 103 ? 16.888 -17.404 -6.843 1.00 61.62 103 ASP A CA 1
ATOM 867 C C . ASP A 1 103 ? 16.223 -17.944 -8.123 1.00 61.62 103 ASP A C 1
ATOM 869 O O . ASP A 1 103 ? 15.126 -18.497 -8.081 1.00 61.62 103 ASP A O 1
ATOM 873 N N . GLY A 1 104 ? 16.900 -17.796 -9.270 1.00 70.88 104 GLY A N 1
ATOM 874 C CA . GLY A 1 104 ? 16.478 -18.401 -10.542 1.00 70.88 104 GLY A CA 1
ATOM 875 C C . GLY A 1 104 ? 15.885 -17.474 -11.612 1.00 70.88 104 GLY A C 1
ATOM 876 O O . GLY A 1 104 ? 15.474 -17.987 -12.649 1.00 70.88 104 GLY A O 1
ATOM 877 N N . LEU A 1 105 ? 15.863 -16.148 -11.423 1.00 70.25 105 LEU A N 1
ATOM 878 C CA . LEU A 1 105 ? 15.395 -15.229 -12.476 1.00 70.25 105 LEU A CA 1
ATOM 879 C C . LEU A 1 105 ? 16.354 -15.143 -13.686 1.00 70.25 105 LEU A C 1
ATOM 881 O O . LEU A 1 105 ? 17.569 -15.055 -13.469 1.00 70.25 105 LEU A O 1
ATOM 885 N N . PRO A 1 106 ? 15.836 -15.127 -14.935 1.00 79.25 106 PRO A N 1
ATOM 886 C CA . PRO A 1 106 ? 16.610 -14.823 -1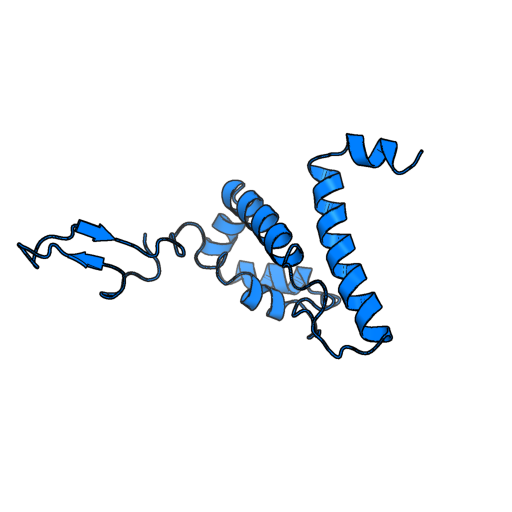6.142 1.00 79.25 106 PRO A CA 1
ATOM 887 C C . PRO A 1 106 ? 17.206 -13.406 -16.135 1.00 79.25 106 PRO A C 1
ATOM 889 O O . PRO A 1 106 ? 16.658 -12.490 -15.523 1.00 79.25 106 PRO A O 1
ATOM 892 N N . ASP A 1 107 ? 18.300 -13.202 -16.875 1.00 75.75 107 ASP A N 1
ATOM 893 C CA . ASP A 1 107 ? 19.040 -11.929 -16.904 1.00 75.75 107 ASP A CA 1
ATOM 894 C C . ASP A 1 107 ? 18.224 -10.728 -17.417 1.00 75.75 107 ASP A C 1
ATOM 896 O O . ASP A 1 107 ? 18.472 -9.604 -16.998 1.00 75.75 107 ASP A 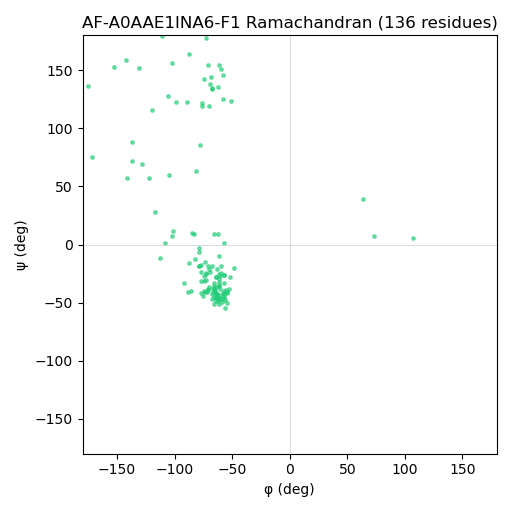O 1
ATOM 900 N N . GLU A 1 108 ? 17.245 -10.935 -18.297 1.00 72.44 108 GLU A N 1
ATOM 901 C CA . GLU A 1 108 ? 16.389 -9.853 -18.810 1.00 72.44 108 GLU A CA 1
ATOM 902 C C . GLU A 1 108 ? 15.356 -9.398 -17.765 1.00 72.44 108 GLU A C 1
ATOM 904 O O . GLU A 1 108 ? 15.144 -8.205 -17.552 1.00 72.44 108 GLU A O 1
ATOM 909 N N . GLU A 1 109 ? 14.781 -10.346 -17.022 1.00 68.88 109 GLU A N 1
ATOM 910 C CA . GLU A 1 109 ? 13.852 -10.065 -15.919 1.00 68.88 109 GLU A CA 1
ATOM 911 C C . GLU A 1 109 ? 14.568 -9.438 -14.710 1.00 68.88 109 GLU A C 1
ATOM 913 O O . GLU A 1 109 ? 13.948 -8.746 -13.898 1.00 68.88 109 GLU A O 1
ATOM 918 N N . ARG A 1 110 ? 15.892 -9.625 -14.617 1.00 69.88 110 ARG A N 1
ATOM 919 C CA . ARG A 1 110 ? 16.756 -8.998 -13.610 1.00 69.88 110 ARG A CA 1
ATOM 920 C C . ARG A 1 110 ? 16.790 -7.481 -13.757 1.00 69.88 110 ARG A C 1
ATOM 922 O O . ARG A 1 110 ? 16.600 -6.785 -12.765 1.00 69.88 110 ARG A O 1
ATOM 929 N N . GLU A 1 111 ? 17.012 -6.963 -14.962 1.00 72.38 111 GLU A N 1
ATOM 930 C CA . GLU A 1 111 ? 17.107 -5.512 -15.177 1.00 72.38 111 GLU A CA 1
ATOM 931 C C . GLU A 1 111 ? 15.774 -4.818 -14.859 1.00 72.38 111 GLU A C 1
ATOM 933 O O . GLU A 1 111 ? 15.751 -3.758 -14.236 1.00 72.38 111 GLU A O 1
ATOM 938 N N . VAL A 1 112 ? 14.652 -5.470 -15.182 1.00 72.75 112 VAL A N 1
ATOM 939 C CA . VAL A 1 112 ? 13.305 -4.973 -14.861 1.00 72.75 112 VAL A CA 1
ATOM 940 C C . VAL A 1 112 ? 13.045 -4.973 -13.349 1.00 72.75 112 VAL A C 1
ATOM 942 O O . VAL A 1 112 ? 12.521 -3.992 -12.820 1.00 72.75 112 VAL A O 1
ATOM 945 N N . TYR A 1 113 ? 13.451 -6.032 -12.633 1.00 70.38 113 TYR A N 1
ATOM 946 C CA . TYR A 1 113 ? 13.355 -6.100 -11.167 1.00 70.38 113 TYR A CA 1
ATOM 947 C C . TYR A 1 113 ? 14.102 -4.935 -10.503 1.00 70.38 113 TYR A C 1
ATOM 949 O O . TYR A 1 113 ? 13.593 -4.302 -9.578 1.00 70.38 113 TYR A O 1
ATOM 957 N N . TRP A 1 114 ? 15.314 -4.647 -10.982 1.00 72.31 114 TRP A N 1
ATOM 958 C CA . TRP A 1 114 ? 16.178 -3.614 -10.416 1.00 72.31 114 TRP A CA 1
ATOM 959 C C . TRP A 1 114 ? 15.705 -2.202 -10.755 1.00 72.31 114 TRP A C 1
ATOM 961 O O . TRP A 1 114 ? 15.706 -1.346 -9.871 1.00 72.31 114 TRP A O 1
ATOM 971 N N . ALA A 1 115 ? 15.253 -1.963 -11.988 1.00 76.69 115 ALA A N 1
ATOM 972 C CA . ALA A 1 115 ? 14.768 -0.656 -12.421 1.00 76.69 115 ALA A CA 1
ATOM 973 C C . ALA A 1 115 ? 13.606 -0.145 -11.550 1.00 76.69 115 ALA A C 1
ATOM 975 O O . ALA A 1 115 ? 13.608 1.015 -11.139 1.00 76.69 115 ALA A O 1
ATOM 976 N N . GLU A 1 116 ? 12.649 -1.011 -11.198 1.00 73.38 116 GLU A N 1
ATOM 977 C CA . GLU A 1 116 ? 11.525 -0.619 -10.338 1.00 73.38 116 GLU A CA 1
ATOM 978 C C . GLU A 1 116 ? 11.949 -0.344 -8.886 1.00 73.38 116 GLU A C 1
ATOM 980 O O . GLU A 1 116 ? 11.451 0.603 -8.272 1.00 73.38 116 GLU A O 1
ATOM 985 N N . ASN A 1 117 ? 12.904 -1.109 -8.346 1.00 71.81 117 ASN A N 1
ATOM 986 C CA . ASN A 1 117 ? 13.442 -0.855 -7.006 1.00 71.81 117 ASN A CA 1
ATOM 987 C C . ASN A 1 117 ? 14.194 0.481 -6.950 1.00 71.81 117 ASN A C 1
ATOM 989 O O . ASN A 1 117 ? 13.983 1.266 -6.026 1.00 71.81 117 ASN A O 1
ATOM 993 N N . ILE A 1 118 ? 15.040 0.749 -7.952 1.00 76.50 118 ILE A N 1
ATOM 994 C CA . ILE A 1 118 ? 15.786 2.006 -8.079 1.00 76.50 118 ILE A CA 1
ATOM 995 C C . ILE A 1 118 ? 14.808 3.179 -8.157 1.00 76.50 118 ILE A C 1
ATOM 997 O O . ILE A 1 118 ? 14.902 4.090 -7.339 1.00 76.50 118 ILE A O 1
ATOM 1001 N N . ARG A 1 119 ? 13.792 3.102 -9.029 1.00 78.12 119 ARG A N 1
ATOM 1002 C CA . ARG A 1 119 ? 12.750 4.135 -9.163 1.00 78.12 119 ARG A CA 1
ATOM 1003 C C . ARG A 1 119 ? 12.055 4.443 -7.832 1.00 78.12 119 ARG A C 1
ATOM 1005 O O . ARG A 1 119 ? 11.789 5.604 -7.523 1.00 78.12 119 ARG A O 1
ATOM 1012 N N . GLY A 1 120 ? 11.743 3.412 -7.043 1.00 71.00 120 GLY A N 1
ATOM 1013 C CA . GLY A 1 120 ? 11.118 3.570 -5.727 1.00 71.00 120 GLY A CA 1
ATOM 1014 C C . GLY A 1 120 ? 12.021 4.265 -4.702 1.00 71.00 120 GLY A C 1
ATOM 1015 O O . GLY A 1 120 ? 11.543 5.086 -3.919 1.00 71.00 120 GLY A O 1
ATOM 1016 N N . VAL A 1 121 ? 13.319 3.953 -4.717 1.00 72.00 121 VAL A N 1
ATOM 1017 C CA . VAL A 1 121 ? 14.319 4.533 -3.809 1.00 72.00 121 VAL A CA 1
ATOM 1018 C C . VAL A 1 121 ? 14.677 5.969 -4.208 1.00 72.00 121 VAL A C 1
ATOM 1020 O O . VAL A 1 121 ? 14.698 6.847 -3.346 1.00 72.00 121 VAL A O 1
ATOM 1023 N N . GLU A 1 122 ? 14.897 6.234 -5.496 1.00 76.81 122 GLU A N 1
ATOM 1024 C CA . GLU A 1 122 ? 15.208 7.569 -6.028 1.00 76.81 122 GLU A CA 1
ATOM 1025 C C . GLU A 1 122 ? 14.095 8.573 -5.722 1.00 76.81 122 GLU A C 1
ATOM 1027 O O . GLU A 1 122 ? 14.367 9.637 -5.167 1.00 76.81 122 GLU A O 1
ATOM 1032 N N . GLY A 1 123 ? 12.830 8.200 -5.955 1.00 74.50 123 GLY A N 1
ATOM 1033 C CA . GLY A 1 123 ? 11.693 9.073 -5.645 1.00 74.50 123 GLY A CA 1
ATOM 1034 C C . GLY A 1 123 ? 11.583 9.436 -4.158 1.00 74.50 123 GLY A C 1
ATOM 1035 O O . GLY A 1 123 ? 11.075 10.505 -3.813 1.00 74.50 123 GLY A O 1
ATOM 1036 N N . LEU A 1 124 ? 12.088 8.581 -3.262 1.00 72.31 124 LEU A N 1
ATOM 1037 C CA . LEU A 1 124 ? 12.143 8.877 -1.832 1.00 72.31 124 LEU A CA 1
ATOM 1038 C C . LEU A 1 124 ? 13.290 9.840 -1.498 1.00 72.31 124 LEU A C 1
ATOM 1040 O O . LEU A 1 124 ? 13.103 10.775 -0.715 1.00 72.31 124 LEU A O 1
ATOM 1044 N N . PHE A 1 125 ? 14.464 9.648 -2.106 1.00 74.50 125 PHE A N 1
ATOM 1045 C CA . PHE A 1 125 ? 15.594 10.562 -1.939 1.00 74.50 125 PHE A CA 1
ATOM 1046 C C . PHE A 1 125 ? 15.290 11.959 -2.478 1.00 74.50 125 PHE A C 1
ATOM 1048 O O . PHE A 1 125 ? 15.554 12.931 -1.771 1.00 74.50 125 PHE A O 1
ATOM 1055 N N . ASP A 1 126 ? 14.646 12.068 -3.643 1.00 77.94 126 ASP A N 1
ATOM 1056 C CA . ASP A 1 126 ? 14.194 13.349 -4.206 1.00 77.94 126 ASP A CA 1
ATOM 1057 C C . ASP A 1 126 ? 13.345 14.150 -3.216 1.00 77.94 126 ASP A C 1
ATOM 1059 O O . ASP A 1 126 ? 13.457 15.374 -3.114 1.00 77.94 126 ASP A O 1
ATOM 1063 N N . LYS A 1 127 ? 12.502 13.458 -2.450 1.00 74.06 127 LYS A N 1
ATOM 1064 C CA . LYS A 1 127 ? 11.567 14.100 -1.533 1.00 74.06 127 LYS A CA 1
ATOM 1065 C C . LYS A 1 127 ? 12.160 14.407 -0.159 1.00 74.06 127 LYS A C 1
ATOM 1067 O O . LYS A 1 127 ? 11.849 15.452 0.411 1.00 74.06 127 LYS A O 1
ATOM 1072 N N . TYR A 1 128 ? 12.973 13.508 0.396 1.00 72.69 1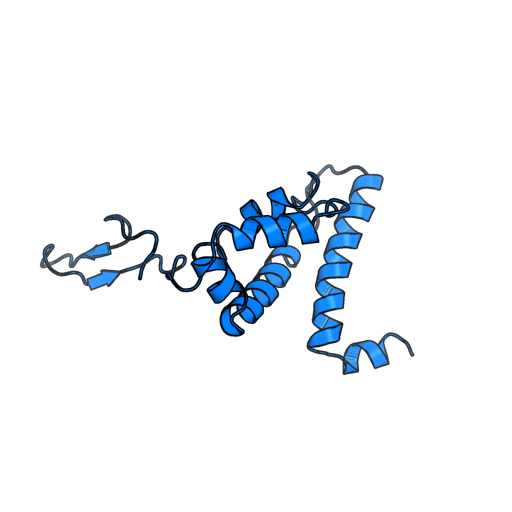28 TYR A N 1
ATOM 1073 C CA . TYR A 1 128 ? 13.422 13.588 1.795 1.00 72.69 128 TYR A CA 1
ATOM 1074 C C . TYR A 1 128 ? 14.912 13.870 1.970 1.00 72.69 128 TYR A C 1
ATOM 1076 O O . TYR A 1 128 ? 15.345 14.182 3.079 1.00 72.69 128 TYR A O 1
ATOM 1084 N N . SER A 1 129 ? 15.706 13.782 0.905 1.00 71.62 129 SER A N 1
ATOM 1085 C CA . SER A 1 129 ? 17.129 14.108 0.941 1.00 71.62 129 SER A CA 1
ATOM 1086 C C . SER A 1 129 ? 17.604 14.833 -0.325 1.00 71.62 129 SER A C 1
ATOM 1088 O O . SER A 1 129 ? 18.558 14.400 -0.973 1.00 71.62 129 SER A O 1
ATOM 1090 N N . PRO A 1 130 ? 16.999 15.987 -0.664 1.00 64.69 130 PRO A N 1
ATOM 1091 C CA . PRO A 1 130 ? 17.355 16.729 -1.875 1.00 64.69 130 PRO A CA 1
ATOM 1092 C C . PRO A 1 130 ? 18.845 17.121 -1.932 1.00 64.69 130 PRO A C 1
ATOM 1094 O O . PRO A 1 130 ? 19.415 17.219 -3.013 1.00 64.69 130 PRO A O 1
ATOM 1097 N N . GLN A 1 131 ? 19.516 17.264 -0.780 1.00 63.19 131 GLN A N 1
ATOM 1098 C CA . GLN A 1 131 ? 20.953 17.572 -0.711 1.00 63.19 131 GLN A CA 1
ATOM 1099 C C . GLN A 1 131 ? 21.869 16.392 -1.097 1.00 63.19 131 GLN A C 1
ATOM 1101 O O . GLN A 1 131 ? 22.999 16.621 -1.522 1.00 63.19 131 GLN A O 1
ATOM 1106 N N . LEU A 1 132 ? 21.417 15.134 -0.977 1.00 59.44 132 LEU A N 1
ATOM 1107 C CA . LEU A 1 132 ? 22.179 13.966 -1.451 1.00 59.44 132 LEU A CA 1
ATOM 1108 C C . LEU A 1 132 ? 22.146 13.846 -2.986 1.00 59.44 132 LEU A C 1
ATOM 1110 O O . LEU A 1 132 ? 23.102 13.345 -3.585 1.00 59.44 132 LEU A O 1
ATOM 1114 N N . ASN A 1 133 ? 21.095 14.363 -3.628 1.00 53.53 133 ASN A N 1
ATOM 1115 C CA . ASN A 1 133 ? 20.950 14.346 -5.087 1.00 53.53 133 ASN A CA 1
ATOM 1116 C C . ASN A 1 133 ? 21.816 15.409 -5.772 1.00 53.53 133 ASN A C 1
ATOM 1118 O O . ASN A 1 133 ? 22.332 15.169 -6.862 1.00 53.53 133 ASN A O 1
ATOM 1122 N N . GLU A 1 134 ? 22.051 16.552 -5.123 1.00 53.97 134 GLU A N 1
ATOM 1123 C CA . GLU A 1 134 ? 23.020 17.550 -5.600 1.00 53.97 134 GLU A CA 1
ATOM 1124 C C . GLU A 1 134 ? 24.461 17.014 -5.567 1.00 53.97 134 GLU A C 1
ATOM 1126 O O . GLU A 1 134 ? 25.240 17.293 -6.474 1.00 53.97 134 GLU A O 1
ATOM 1131 N N . ALA A 1 135 ? 24.805 16.197 -4.566 1.00 53.19 135 ALA A N 1
ATOM 1132 C CA . ALA A 1 135 ? 26.135 15.601 -4.429 1.00 53.19 135 ALA A CA 1
ATOM 1133 C C . ALA A 1 135 ? 26.389 14.409 -5.373 1.00 53.19 135 ALA A C 1
ATOM 1135 O O . ALA A 1 135 ? 27.543 14.105 -5.658 1.00 53.19 135 ALA A O 1
ATOM 1136 N N . SER A 1 136 ? 25.337 13.733 -5.848 1.00 52.44 136 SER A N 1
ATOM 1137 C CA . SER A 1 136 ? 25.449 12.583 -6.765 1.00 52.44 136 SER A CA 1
ATOM 1138 C C . SER A 1 136 ? 25.502 12.985 -8.248 1.00 52.44 136 SER A C 1
ATOM 1140 O O . SER A 1 136 ? 25.890 12.175 -9.085 1.00 52.44 136 SER A O 1
ATOM 1142 N N . ASN A 1 137 ? 25.122 14.227 -8.572 1.00 51.84 137 ASN A N 1
ATOM 1143 C CA . ASN A 1 137 ? 25.124 14.794 -9.929 1.00 51.84 137 ASN A CA 1
ATOM 1144 C C . ASN A 1 137 ? 26.318 15.739 -10.208 1.00 51.84 137 ASN A C 1
ATOM 1146 O O . ASN A 1 137 ? 26.336 16.401 -11.249 1.00 51.84 137 ASN A O 1
ATOM 1150 N N . ALA A 1 138 ? 27.279 15.831 -9.282 1.00 47.09 138 ALA A N 1
ATOM 1151 C CA . ALA A 1 138 ? 28.505 16.633 -9.378 1.00 47.09 138 ALA A CA 1
ATOM 1152 C C . ALA A 1 138 ? 29.728 15.747 -9.653 1.00 47.09 138 ALA A C 1
ATOM 1154 O O . ALA A 1 138 ? 30.625 16.211 -10.394 1.00 47.09 138 ALA A O 1
#

Mean predicted aligned error: 13.35 Å